Protein AF-A0A2T5HZS4-F1 (afdb_monomer)

pLDDT: mean 72.3, std 17.92, range [25.81, 91.38]

Nearest PDB structures (foldseek):
  6fkg-assembly1_C  TM=7.424E-01  e=4.315E-03  Mycobacterium tuberculosis H37Rv

Sequence (116 aa):
MVFWAVQSTVSTSMIGQRVAEALSLPLQELATTAGVHRNTIRSHPESPKLQHYLREMLRVMSAASASQSDFNRVLFWFKNVPISSFNHKTALQLIAEGRTDDIVAYLESIQSGYVG

Structure (mmCIF, N/CA/C/O backbone):
data_AF-A0A2T5HZS4-F1
#
_entry.id   AF-A0A2T5HZS4-F1
#
loop_
_atom_site.group_PDB
_atom_site.id
_atom_site.type_symbol
_atom_site.label_atom_id
_atom_site.label_alt_id
_atom_site.label_comp_id
_atom_site.label_asym_id
_atom_site.label_entity_id
_atom_site.label_seq_id
_atom_site.pdbx_PDB_ins_code
_atom_site.Cartn_x
_atom_site.Cartn_y
_atom_site.Cartn_z
_atom_site.occupancy
_atom_site.B_iso_or_equiv
_atom_site.auth_seq_id
_atom_site.auth_comp_id
_atom_site.auth_asym_id
_atom_site.auth_atom_id
_atom_site.pdbx_PDB_model_num
ATOM 1 N N . MET A 1 1 ? -32.969 13.491 -4.997 1.00 40.56 1 MET A N 1
ATOM 2 C CA . MET A 1 1 ? -32.112 12.295 -4.863 1.00 40.56 1 MET A CA 1
ATOM 3 C C . MET A 1 1 ? -31.584 11.898 -6.231 1.00 40.56 1 MET A C 1
ATOM 5 O O . MET A 1 1 ? -32.242 11.131 -6.908 1.00 40.56 1 MET A O 1
ATOM 9 N N . VAL A 1 2 ? -30.435 12.433 -6.647 1.00 32.84 2 VAL A N 1
ATOM 10 C CA . VAL A 1 2 ? -29.535 11.776 -7.613 1.00 32.84 2 VAL A CA 1
ATOM 11 C C . VAL A 1 2 ? -28.166 12.442 -7.439 1.00 32.84 2 VAL A C 1
ATOM 13 O O . VAL A 1 2 ? -27.925 13.520 -7.965 1.00 32.84 2 VAL A O 1
ATOM 16 N N . PHE A 1 3 ? -27.314 11.863 -6.589 1.00 25.81 3 PHE A N 1
ATOM 17 C CA . PHE A 1 3 ? -25.979 12.388 -6.248 1.00 25.81 3 PHE A CA 1
ATOM 18 C C . PHE A 1 3 ? -24.871 11.687 -7.059 1.00 25.81 3 PHE A C 1
ATOM 20 O O . PHE A 1 3 ? -23.732 11.582 -6.622 1.00 25.81 3 PHE A O 1
ATOM 27 N N . TRP A 1 4 ? -25.202 11.167 -8.245 1.00 27.33 4 TRP A N 1
ATOM 28 C CA . TRP A 1 4 ? -24.285 10.371 -9.061 1.00 27.33 4 TRP A CA 1
ATOM 29 C C . TRP A 1 4 ? -24.201 10.941 -10.479 1.00 27.33 4 TRP A C 1
ATOM 31 O O . TRP A 1 4 ? -24.846 10.457 -11.401 1.00 27.33 4 TRP A O 1
ATOM 41 N N . ALA A 1 5 ? -23.452 12.032 -10.640 1.00 31.25 5 ALA A N 1
ATOM 42 C CA . ALA A 1 5 ? -23.153 12.607 -11.952 1.00 31.25 5 ALA A CA 1
ATOM 43 C C . ALA A 1 5 ? -21.821 13.379 -11.963 1.00 31.25 5 ALA A C 1
ATOM 45 O O . ALA A 1 5 ? -21.751 14.474 -12.497 1.00 31.25 5 ALA A O 1
ATOM 46 N N . VAL A 1 6 ? -20.760 12.817 -11.374 1.00 36.25 6 VAL A N 1
ATOM 47 C CA . VAL A 1 6 ? -19.358 13.161 -11.692 1.00 36.25 6 VAL A CA 1
ATOM 48 C C . VAL A 1 6 ? -18.548 11.861 -11.618 1.00 36.25 6 VAL A C 1
ATOM 50 O O . VAL A 1 6 ? -17.747 11.629 -10.724 1.00 36.25 6 VAL A O 1
ATOM 53 N N . GLN A 1 7 ? -18.796 10.949 -12.556 1.00 35.69 7 GLN A N 1
ATOM 54 C CA . GLN A 1 7 ? -17.737 10.053 -13.020 1.00 35.69 7 GLN A CA 1
ATOM 55 C C . GLN A 1 7 ? -17.293 10.584 -14.374 1.00 35.69 7 GLN A C 1
ATOM 57 O O . GLN A 1 7 ? -17.695 10.103 -15.429 1.00 35.69 7 GLN A O 1
ATOM 62 N N . SER A 1 8 ? -16.530 11.673 -14.329 1.00 36.44 8 SER A N 1
ATOM 63 C CA . SER A 1 8 ? -15.864 12.202 -15.507 1.00 36.44 8 SER A CA 1
ATOM 64 C C . SER A 1 8 ? -14.844 11.166 -15.959 1.00 36.44 8 SER A C 1
ATOM 66 O O . SER A 1 8 ? -13.991 10.753 -15.181 1.00 36.44 8 SER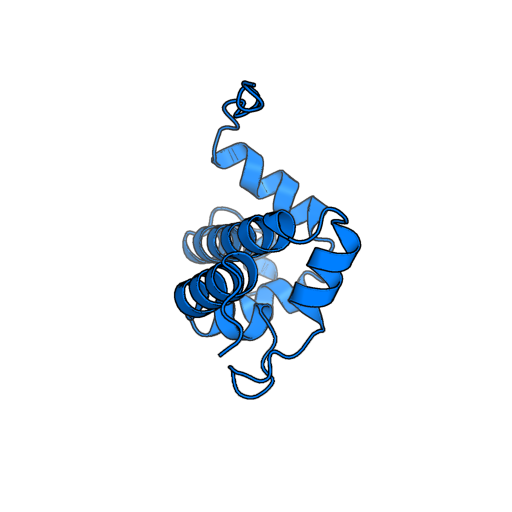 A O 1
ATOM 68 N N . THR A 1 9 ? -14.953 10.749 -17.213 1.00 43.22 9 THR A N 1
ATOM 69 C CA . THR A 1 9 ? -13.977 9.989 -17.997 1.00 43.22 9 THR A CA 1
ATOM 70 C C . THR A 1 9 ? -12.557 10.509 -17.768 1.00 43.22 9 THR A C 1
ATOM 72 O O . THR A 1 9 ? -12.100 11.422 -18.455 1.00 43.22 9 THR A O 1
ATOM 75 N N . VAL A 1 10 ? -11.838 9.944 -16.798 1.00 40.62 10 VAL A N 1
ATOM 76 C CA . VAL A 1 10 ? -10.399 10.161 -16.663 1.00 40.62 10 VAL A CA 1
ATOM 77 C C . VAL A 1 10 ? -9.722 8.990 -17.355 1.00 40.62 10 VAL A C 1
ATOM 79 O O . VAL A 1 10 ? -9.719 7.868 -16.854 1.00 40.62 10 VAL A O 1
ATOM 82 N N . SER A 1 11 ? -9.199 9.239 -18.554 1.00 39.16 11 SER A N 1
ATOM 83 C CA . SER A 1 11 ? -8.433 8.263 -19.326 1.00 39.16 11 SER A CA 1
ATOM 84 C C . SER A 1 11 ? -7.355 7.633 -18.442 1.00 39.16 11 SER A C 1
ATOM 86 O O . SER A 1 11 ? -6.493 8.334 -17.910 1.00 39.16 11 SER A O 1
ATOM 88 N N . THR A 1 12 ? -7.396 6.308 -18.293 1.00 50.06 12 THR A N 1
ATOM 89 C CA . THR A 1 12 ? -6.589 5.497 -17.361 1.00 50.06 12 THR A CA 1
ATOM 90 C C . THR A 1 12 ? -5.079 5.776 -17.423 1.00 50.06 12 THR A C 1
ATOM 92 O O . THR A 1 12 ? -4.382 5.612 -16.426 1.00 50.06 12 THR A O 1
ATOM 95 N N . SER A 1 13 ? -4.568 6.266 -18.558 1.00 45.03 13 SER A N 1
ATOM 96 C CA . SER A 1 13 ? -3.163 6.659 -18.732 1.00 45.03 13 SER A CA 1
ATOM 97 C C . SER A 1 13 ? -2.783 7.967 -18.013 1.00 45.03 13 SER A C 1
ATOM 99 O O . SER A 1 13 ? -1.693 8.047 -17.454 1.00 45.03 13 SER A O 1
ATOM 101 N N . MET A 1 14 ? -3.678 8.962 -17.941 1.00 38.25 14 MET A N 1
ATOM 102 C CA . MET A 1 14 ? -3.401 10.240 -17.259 1.00 38.25 14 MET A CA 1
ATOM 103 C C . MET A 1 14 ? -3.465 10.126 -15.730 1.00 38.25 14 MET A C 1
ATOM 105 O O . MET A 1 14 ? -2.840 10.910 -15.016 1.00 38.25 14 MET A O 1
ATOM 109 N N . ILE A 1 15 ? -4.198 9.132 -15.219 1.00 53.56 15 ILE A N 1
ATOM 110 C CA . ILE A 1 15 ? -4.301 8.853 -13.783 1.00 53.56 15 ILE A CA 1
ATOM 111 C C . ILE A 1 15 ? -2.937 8.407 -13.236 1.00 53.56 15 ILE A C 1
ATOM 113 O O . ILE A 1 15 ? -2.524 8.878 -12.183 1.00 53.56 15 ILE A O 1
AT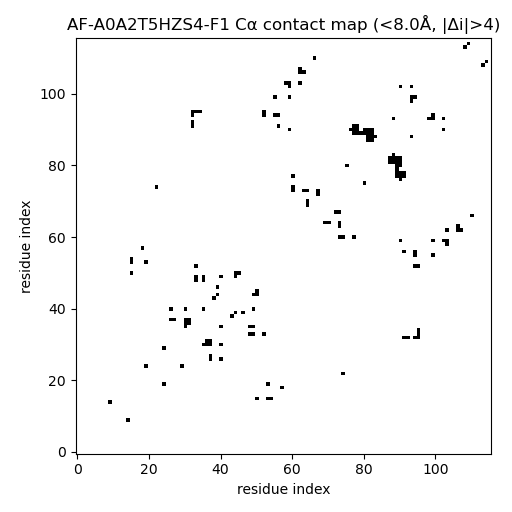OM 117 N N . GLY A 1 16 ? -2.190 7.577 -13.975 1.00 49.16 16 GLY A N 1
ATOM 118 C CA . GLY A 1 16 ? -0.914 7.019 -13.510 1.00 49.16 16 GLY A CA 1
ATOM 119 C C . GLY A 1 16 ? 0.145 8.070 -13.147 1.00 49.16 16 GLY A C 1
ATOM 120 O O . GLY A 1 16 ? 0.756 7.974 -12.083 1.00 49.16 16 GLY A O 1
ATOM 121 N N . GLN A 1 17 ? 0.332 9.102 -13.981 1.00 48.75 17 GLN A N 1
ATOM 122 C CA . GLN A 1 17 ? 1.312 10.171 -13.721 1.00 48.75 17 GLN A CA 1
ATOM 123 C C . GLN A 1 17 ? 0.911 11.069 -12.546 1.00 48.75 17 GLN A C 1
ATOM 125 O O . GLN A 1 17 ? 1.726 11.319 -11.660 1.00 48.75 17 GLN A O 1
ATOM 130 N N . ARG A 1 18 ? -0.355 11.502 -12.481 1.00 55.28 18 ARG A N 1
ATOM 131 C CA . ARG A 1 18 ? -0.823 12.377 -11.391 1.00 55.28 18 ARG A CA 1
ATOM 132 C C . ARG A 1 18 ? -0.858 11.670 -10.043 1.00 55.28 18 ARG A C 1
ATOM 134 O O . ARG A 1 18 ? -0.728 12.312 -9.009 1.00 55.28 18 ARG A O 1
ATOM 141 N N . VAL A 1 19 ? -1.016 10.353 -10.046 1.00 49.16 19 VAL A N 1
ATOM 142 C CA . VAL A 1 19 ? -1.025 9.538 -8.833 1.00 49.16 19 VAL A CA 1
ATOM 143 C C . VAL A 1 19 ? 0.377 9.361 -8.272 1.00 49.16 19 VAL A C 1
ATOM 145 O O . VAL A 1 19 ? 0.554 9.493 -7.066 1.00 49.16 19 VAL A O 1
ATOM 148 N N . ALA A 1 20 ? 1.382 9.138 -9.120 1.00 50.88 20 ALA A N 1
ATOM 149 C CA . ALA A 1 20 ? 2.773 9.097 -8.678 1.00 50.88 20 ALA A CA 1
ATOM 150 C C . ALA A 1 20 ? 3.217 10.428 -8.034 1.00 50.88 20 ALA A C 1
ATOM 152 O O . ALA A 1 20 ? 3.921 10.410 -7.025 1.00 50.88 20 ALA A O 1
ATOM 153 N N . GLU A 1 21 ? 2.756 11.569 -8.563 1.00 54.03 21 GLU A N 1
ATOM 154 C CA . GLU A 1 21 ? 2.985 12.898 -7.973 1.00 54.03 21 GLU A CA 1
ATOM 155 C C . GLU A 1 21 ? 2.167 13.131 -6.689 1.00 54.03 21 GLU A C 1
ATOM 157 O O . GLU A 1 21 ? 2.700 13.628 -5.696 1.00 54.03 21 GLU A O 1
ATOM 162 N N . ALA A 1 22 ? 0.890 12.733 -6.666 1.00 51.03 22 ALA A N 1
ATOM 163 C CA . ALA A 1 22 ? -0.003 12.928 -5.519 1.00 51.03 22 ALA A CA 1
ATOM 164 C C . ALA A 1 22 ? 0.349 12.046 -4.313 1.00 51.03 22 ALA A C 1
ATOM 166 O O . ALA A 1 22 ? 0.080 12.417 -3.172 1.00 51.03 22 ALA A O 1
ATOM 167 N N . LEU A 1 23 ? 0.959 10.884 -4.546 1.00 56.34 23 LEU A N 1
ATOM 168 C CA . LEU A 1 23 ? 1.312 9.944 -3.489 1.00 56.34 23 LEU A CA 1
ATOM 169 C C . LEU A 1 23 ? 2.428 10.461 -2.571 1.00 56.34 23 LEU A C 1
ATOM 171 O O . LEU A 1 23 ? 2.524 9.967 -1.449 1.00 56.34 23 LEU A O 1
ATOM 175 N N . SER A 1 24 ? 3.269 11.414 -3.019 1.00 54.31 24 SER A N 1
ATOM 176 C CA . SER A 1 24 ? 4.437 11.931 -2.269 1.00 54.31 24 SER A CA 1
ATOM 177 C C . SER A 1 24 ? 5.188 10.831 -1.497 1.00 54.31 24 SER A C 1
ATOM 179 O O . SER A 1 24 ? 5.647 11.009 -0.365 1.00 54.31 24 SER A O 1
ATOM 181 N N . LEU A 1 25 ? 5.267 9.640 -2.096 1.00 59.50 25 LEU A N 1
ATOM 182 C CA . LEU A 1 25 ? 5.953 8.503 -1.512 1.00 59.50 25 LEU A CA 1
ATOM 183 C C . LEU A 1 25 ? 7.442 8.645 -1.813 1.00 59.50 25 LEU A C 1
ATOM 185 O O . LEU A 1 25 ? 7.802 8.983 -2.945 1.00 59.50 25 LEU A O 1
ATOM 189 N N . PRO A 1 26 ? 8.326 8.358 -0.844 1.00 63.56 26 PRO A N 1
ATOM 190 C CA . PRO A 1 26 ? 9.743 8.258 -1.134 1.00 63.56 26 PRO A CA 1
ATOM 191 C C . PRO A 1 26 ? 9.934 7.256 -2.276 1.00 63.56 26 PRO A C 1
ATOM 193 O O . PRO A 1 26 ? 9.516 6.102 -2.175 1.00 63.56 26 PRO A O 1
ATOM 196 N N . LEU A 1 27 ? 10.583 7.684 -3.362 1.00 62.56 27 LEU A N 1
ATOM 197 C CA . LEU A 1 27 ? 10.817 6.862 -4.559 1.00 62.56 27 LEU A CA 1
ATOM 198 C C . LEU A 1 27 ? 11.443 5.494 -4.221 1.00 62.56 27 LEU A C 1
ATOM 200 O O . LEU A 1 27 ? 11.204 4.494 -4.894 1.00 62.56 27 LEU A O 1
ATOM 204 N N . GLN A 1 28 ? 12.229 5.460 -3.145 1.00 64.25 28 GLN A N 1
ATOM 205 C CA . GLN A 1 28 ? 12.881 4.274 -2.608 1.00 64.25 28 GLN A CA 1
ATOM 206 C C . GLN A 1 28 ? 11.898 3.280 -1.962 1.00 64.25 28 GLN A C 1
ATOM 208 O O . GLN A 1 28 ? 12.030 2.075 -2.175 1.00 64.25 28 GLN A O 1
ATOM 213 N N . GLU A 1 29 ? 10.903 3.759 -1.209 1.00 69.44 29 GLU A N 1
ATOM 214 C CA . GLU A 1 29 ? 9.852 2.902 -0.640 1.00 69.44 29 GLU A CA 1
ATOM 215 C C . GLU A 1 29 ? 8.971 2.330 -1.751 1.00 69.44 29 GLU A C 1
ATOM 217 O O . GLU A 1 29 ? 8.653 1.140 -1.740 1.00 69.44 29 GLU A O 1
ATOM 222 N N . LEU A 1 30 ? 8.652 3.150 -2.758 1.00 70.75 30 LEU A N 1
ATOM 223 C CA . LEU A 1 30 ? 7.880 2.717 -3.921 1.00 70.75 30 LEU A CA 1
ATOM 224 C C . LEU A 1 30 ? 8.615 1.619 -4.701 1.00 70.75 30 LEU A C 1
ATOM 226 O O . LEU A 1 30 ? 8.019 0.596 -5.018 1.00 70.75 30 LEU A O 1
ATOM 230 N N . ALA A 1 31 ? 9.914 1.794 -4.956 1.00 72.19 31 ALA A N 1
ATOM 231 C CA . ALA A 1 31 ? 10.752 0.798 -5.627 1.00 72.19 31 ALA A CA 1
ATOM 232 C C . ALA A 1 31 ? 10.792 -0.533 -4.867 1.00 72.19 31 ALA A C 1
ATOM 234 O O . ALA A 1 31 ? 10.580 -1.596 -5.452 1.00 72.19 31 ALA A O 1
ATOM 235 N N . THR A 1 32 ? 11.020 -0.455 -3.555 1.00 76.00 32 THR A N 1
ATOM 236 C CA . THR A 1 32 ? 11.126 -1.628 -2.681 1.00 76.00 32 THR A CA 1
ATOM 237 C C . THR A 1 32 ? 9.817 -2.412 -2.660 1.00 76.00 32 THR A C 1
ATOM 239 O O . THR A 1 32 ? 9.819 -3.623 -2.856 1.00 76.00 32 THR A O 1
ATOM 242 N N . THR A 1 33 ? 8.693 -1.714 -2.503 1.00 71.81 33 THR A N 1
ATOM 243 C CA . THR A 1 33 ? 7.372 -2.339 -2.352 1.00 71.81 33 THR A CA 1
ATOM 244 C C . THR A 1 33 ? 6.813 -2.839 -3.690 1.00 71.81 33 THR A C 1
ATOM 246 O O . THR A 1 33 ? 6.228 -3.914 -3.754 1.00 71.81 33 THR A O 1
ATOM 249 N N . ALA A 1 34 ? 7.076 -2.129 -4.793 1.00 72.62 34 ALA A N 1
ATOM 250 C CA . ALA A 1 34 ? 6.740 -2.579 -6.147 1.00 72.62 34 ALA A CA 1
ATOM 251 C C . ALA A 1 34 ? 7.655 -3.710 -6.659 1.00 72.62 34 ALA A C 1
ATOM 253 O O . ALA A 1 34 ? 7.427 -4.267 -7.738 1.00 72.62 34 ALA A O 1
ATOM 254 N N . GLY A 1 35 ? 8.736 -4.024 -5.936 1.00 75.81 35 GLY A N 1
ATOM 255 C CA . GLY A 1 35 ? 9.739 -5.000 -6.352 1.00 75.81 35 GLY A CA 1
ATOM 256 C C . GLY A 1 35 ? 10.411 -4.634 -7.680 1.00 75.81 35 GLY A C 1
ATOM 257 O O . GLY A 1 35 ? 10.658 -5.521 -8.504 1.00 75.81 35 GLY A O 1
ATOM 258 N N . VAL A 1 36 ? 10.651 -3.340 -7.923 1.00 78.12 36 VAL A N 1
ATOM 259 C CA . VAL A 1 36 ? 11.371 -2.822 -9.100 1.00 78.12 36 VAL A CA 1
ATOM 260 C C . VAL A 1 36 ? 12.590 -2.023 -8.660 1.00 78.12 36 VAL A C 1
ATOM 262 O O . VAL A 1 36 ? 12.637 -1.468 -7.567 1.00 78.12 36 VAL A O 1
ATOM 265 N N . HIS A 1 37 ? 13.601 -1.925 -9.520 1.00 76.62 37 HIS A N 1
ATOM 266 C CA . HIS A 1 37 ? 14.755 -1.091 -9.210 1.00 76.62 37 HIS A CA 1
ATOM 267 C C . HIS A 1 37 ? 14.372 0.396 -9.283 1.00 76.62 37 HIS A C 1
ATOM 269 O O . HIS A 1 37 ? 13.637 0.809 -10.181 1.00 76.62 37 HIS A O 1
ATOM 275 N N . ARG A 1 38 ? 14.921 1.239 -8.398 1.00 71.44 38 ARG A N 1
ATOM 276 C CA . ARG A 1 38 ? 14.644 2.694 -8.385 1.00 71.44 38 ARG A CA 1
ATOM 277 C C . ARG A 1 38 ? 14.867 3.363 -9.748 1.00 71.44 38 ARG A C 1
ATOM 279 O O . ARG A 1 38 ? 14.151 4.289 -10.115 1.00 71.44 38 ARG A O 1
ATOM 286 N N . ASN A 1 39 ? 15.856 2.876 -10.509 1.00 73.50 39 ASN A N 1
ATOM 287 C CA . ASN A 1 39 ? 16.155 3.410 -11.838 1.00 73.50 39 ASN A CA 1
ATOM 288 C C . ASN A 1 39 ? 15.040 3.084 -12.830 1.00 73.50 39 ASN A C 1
ATOM 290 O O . ASN A 1 39 ? 14.763 3.922 -13.671 1.00 73.50 39 ASN A O 1
ATOM 294 N N . THR A 1 40 ? 14.371 1.935 -12.698 1.00 71.00 40 THR A N 1
ATOM 295 C CA . THR A 1 40 ? 13.237 1.545 -13.545 1.00 71.00 40 THR A CA 1
ATOM 296 C C . THR A 1 40 ? 12.075 2.520 -13.401 1.00 71.00 40 THR A C 1
ATOM 298 O O . THR A 1 40 ? 11.448 2.842 -14.398 1.00 71.00 40 THR A O 1
ATOM 301 N N . ILE A 1 41 ? 11.836 3.073 -12.207 1.00 71.12 41 ILE A N 1
ATOM 302 C CA . ILE A 1 41 ? 10.775 4.077 -12.014 1.00 71.12 41 ILE A CA 1
ATOM 303 C C . ILE A 1 41 ? 11.062 5.356 -12.812 1.00 71.12 41 ILE A C 1
ATOM 305 O O . ILE A 1 41 ? 10.144 5.982 -13.328 1.00 71.12 41 ILE A O 1
ATOM 309 N N . ARG A 1 42 ? 12.339 5.741 -12.935 1.00 72.56 42 ARG A N 1
ATOM 310 C CA . ARG A 1 42 ? 12.747 6.940 -13.683 1.00 72.56 42 ARG A CA 1
ATOM 311 C C . ARG A 1 42 ? 12.921 6.694 -15.178 1.00 72.56 42 ARG A C 1
ATOM 313 O O . ARG A 1 42 ? 12.647 7.596 -15.956 1.00 72.56 42 ARG A O 1
ATOM 320 N N . SER A 1 43 ? 13.445 5.531 -15.566 1.00 73.06 43 SER A N 1
ATOM 321 C CA . SER A 1 43 ? 13.817 5.239 -16.953 1.00 73.06 43 SER A CA 1
ATOM 322 C C . SER A 1 43 ? 12.740 4.504 -17.741 1.00 73.06 43 SER A C 1
ATOM 324 O O . SER A 1 43 ? 12.726 4.642 -18.954 1.00 73.06 43 SER A O 1
ATOM 326 N N . HIS A 1 44 ? 11.874 3.740 -17.069 1.00 76.31 44 HIS A N 1
ATOM 327 C CA . HIS A 1 44 ? 10.803 2.949 -17.685 1.00 76.31 44 HIS A CA 1
ATOM 328 C C . HIS A 1 44 ? 9.521 2.993 -16.831 1.00 76.31 44 HIS A C 1
ATOM 330 O O . HIS A 1 44 ? 9.079 1.962 -16.299 1.00 76.31 44 HIS A O 1
ATOM 336 N N . PRO A 1 45 ? 8.926 4.185 -16.637 1.00 71.69 45 PRO A N 1
ATOM 337 C CA . PRO A 1 45 ? 7.709 4.343 -15.844 1.00 71.69 45 PRO A CA 1
ATOM 338 C C . PRO A 1 45 ? 6.524 3.536 -16.405 1.00 71.69 45 PRO A C 1
ATOM 340 O O . PRO A 1 45 ? 5.636 3.141 -15.651 1.00 71.69 45 PRO A O 1
ATOM 343 N N . GLU A 1 46 ? 6.511 3.229 -17.702 1.00 75.56 46 GLU A N 1
ATOM 344 C CA . GLU A 1 46 ? 5.518 2.377 -18.371 1.00 75.56 46 GLU A CA 1
ATOM 345 C C . GLU A 1 46 ? 5.682 0.867 -18.125 1.00 75.56 46 GLU A C 1
ATOM 347 O O . GLU A 1 46 ? 4.897 0.075 -18.648 1.00 75.56 46 GLU A O 1
ATOM 352 N N . SER A 1 47 ? 6.664 0.443 -17.319 1.00 79.62 47 SER A N 1
ATOM 353 C CA . SER A 1 47 ? 6.868 -0.971 -16.987 1.00 79.62 47 SER A CA 1
ATOM 354 C C . SER A 1 47 ? 5.558 -1.638 -16.531 1.00 79.62 47 SER A C 1
ATOM 356 O O . SER A 1 47 ? 4.950 -1.170 -15.562 1.00 79.62 47 SER A O 1
ATOM 358 N N . PRO A 1 48 ? 5.130 -2.760 -17.149 1.00 82.25 48 PRO A N 1
ATOM 359 C CA . PRO A 1 48 ? 3.873 -3.426 -16.805 1.00 82.25 48 PRO A CA 1
ATOM 360 C C . PRO A 1 48 ? 3.750 -3.768 -15.317 1.00 82.25 48 PRO A C 1
ATOM 362 O O . PRO A 1 48 ? 2.668 -3.642 -14.746 1.00 82.25 48 PRO A O 1
ATOM 365 N N . LYS A 1 49 ? 4.868 -4.138 -14.675 1.00 80.19 49 LYS A N 1
ATOM 366 C CA . LYS A 1 49 ? 4.925 -4.452 -13.241 1.00 80.19 49 LYS A CA 1
ATOM 367 C C . LYS A 1 49 ? 4.673 -3.216 -12.378 1.00 80.19 49 LYS A C 1
ATOM 369 O O . LYS A 1 49 ? 3.859 -3.268 -11.462 1.00 80.19 49 LYS A O 1
ATOM 374 N N . LEU A 1 50 ? 5.332 -2.101 -12.699 1.0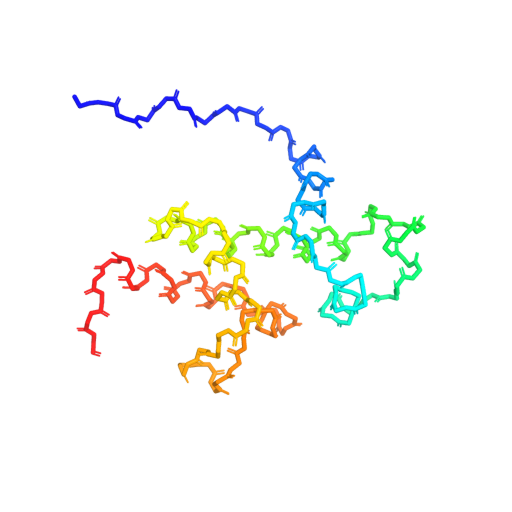0 79.94 50 LEU A N 1
ATOM 375 C CA . LEU A 1 50 ? 5.137 -0.833 -11.995 1.00 79.94 50 LEU A CA 1
ATOM 376 C C . LEU A 1 50 ? 3.711 -0.311 -12.199 1.00 79.94 50 LEU A C 1
ATOM 378 O O . LEU A 1 50 ? 3.053 0.078 -11.243 1.00 79.94 50 LEU A O 1
ATOM 382 N N . GLN A 1 51 ? 3.212 -0.363 -13.431 1.00 82.81 51 GLN A N 1
ATOM 383 C CA . GLN A 1 51 ? 1.859 0.065 -13.772 1.00 82.81 51 GLN A CA 1
ATOM 384 C C . GLN A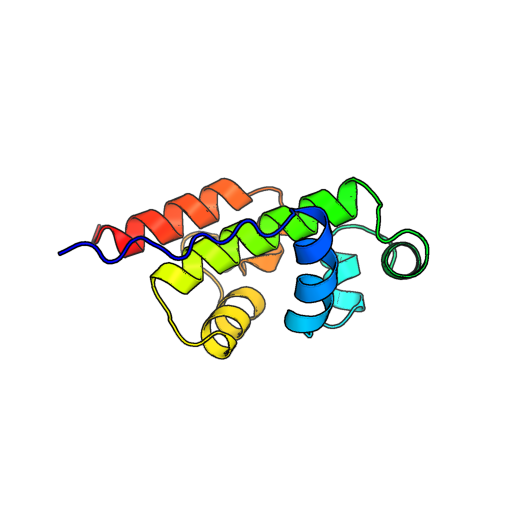 1 51 ? 0.789 -0.783 -13.077 1.00 82.81 51 GLN A C 1
ATOM 386 O O . GLN A 1 51 ? -0.213 -0.242 -12.617 1.00 82.81 51 GLN A O 1
ATOM 391 N N . HIS A 1 52 ? 0.988 -2.100 -12.975 1.00 85.38 52 HIS A N 1
ATOM 392 C CA . HIS A 1 52 ? 0.102 -2.963 -12.197 1.00 85.38 52 HIS A CA 1
ATOM 393 C C . HIS A 1 52 ? 0.116 -2.572 -10.721 1.00 85.38 52 HIS A C 1
ATOM 395 O O . HIS A 1 52 ? -0.938 -2.261 -10.181 1.00 85.38 52 HIS A O 1
ATOM 401 N N . TYR A 1 53 ? 1.297 -2.471 -10.111 1.00 83.44 53 TYR A N 1
ATOM 402 C CA . TYR A 1 53 ? 1.430 -2.080 -8.711 1.00 83.44 53 TYR A CA 1
ATOM 403 C C . TYR A 1 53 ? 0.768 -0.721 -8.407 1.00 83.44 53 TYR A C 1
ATOM 405 O O . TYR A 1 53 ? 0.007 -0.603 -7.451 1.00 83.44 53 TYR A O 1
ATOM 413 N N . LEU A 1 54 ? 0.963 0.289 -9.262 1.00 83.00 54 LEU A N 1
ATOM 414 C CA . LEU A 1 54 ? 0.309 1.596 -9.117 1.00 83.00 54 LEU A CA 1
ATOM 415 C C . LEU A 1 54 ? -1.224 1.506 -9.194 1.00 83.00 54 LEU A C 1
ATOM 417 O O . LEU A 1 54 ? -1.913 2.201 -8.446 1.00 83.00 54 LEU A O 1
ATOM 421 N N . ARG A 1 55 ? -1.773 0.648 -10.066 1.00 85.94 55 ARG A N 1
ATOM 422 C CA . ARG A 1 55 ? -3.225 0.407 -10.131 1.00 85.94 55 ARG A CA 1
ATOM 423 C C . ARG A 1 55 ? -3.752 -0.236 -8.852 1.00 85.94 55 ARG A C 1
ATOM 425 O O . ARG A 1 55 ? -4.794 0.191 -8.362 1.00 85.94 55 ARG A O 1
ATOM 432 N N . GLU A 1 56 ? -3.026 -1.198 -8.292 1.00 87.81 56 GLU A N 1
ATOM 433 C CA . GLU A 1 56 ? -3.409 -1.851 -7.037 1.00 87.81 56 GLU A CA 1
ATOM 434 C C . GLU A 1 56 ? -3.437 -0.856 -5.868 1.00 87.81 56 GLU A C 1
ATOM 436 O O . GLU A 1 56 ? -4.416 -0.794 -5.122 1.00 87.81 56 GLU A O 1
ATOM 441 N N . MET A 1 57 ? -2.420 0.006 -5.761 1.00 86.19 57 MET A N 1
ATOM 442 C CA . MET A 1 57 ? -2.398 1.080 -4.760 1.00 86.19 57 MET A CA 1
ATOM 443 C C . MET A 1 57 ? -3.610 2.000 -4.889 1.00 86.19 57 MET A C 1
ATOM 445 O O . MET A 1 57 ? -4.262 2.320 -3.895 1.00 86.19 57 MET A O 1
ATOM 449 N N . LEU A 1 58 ? -3.937 2.403 -6.118 1.00 84.94 58 LEU A N 1
ATOM 450 C CA . LEU A 1 58 ? -5.082 3.266 -6.377 1.00 84.94 58 LEU A CA 1
ATOM 451 C C . LEU A 1 58 ? -6.408 2.636 -6.013 1.00 84.94 58 LEU A C 1
ATOM 453 O O . LEU A 1 58 ? -7.275 3.319 -5.472 1.00 84.94 58 LEU A O 1
ATOM 457 N N . ARG A 1 59 ? -6.560 1.344 -6.282 1.00 87.88 59 ARG A N 1
ATOM 458 C CA . ARG A 1 59 ? -7.768 0.609 -5.933 1.00 87.88 59 ARG A CA 1
ATOM 459 C C . ARG A 1 59 ? -7.988 0.607 -4.420 1.00 87.88 59 ARG A C 1
ATOM 461 O O . ARG A 1 59 ? -9.081 0.947 -3.972 1.00 87.88 59 ARG A O 1
ATOM 468 N N . VAL A 1 60 ? -6.942 0.336 -3.636 1.00 88.00 60 VAL A N 1
ATOM 469 C CA . VAL A 1 60 ? -7.010 0.371 -2.163 1.00 88.00 60 VAL A CA 1
ATOM 470 C C . VAL A 1 60 ? -7.285 1.780 -1.645 1.00 88.00 60 VAL A C 1
ATOM 472 O O . VAL A 1 60 ? -8.140 1.963 -0.782 1.00 88.00 60 VAL A O 1
ATOM 475 N N . MET A 1 61 ? -6.600 2.794 -2.176 1.00 85.06 61 MET A N 1
ATOM 476 C CA . MET A 1 61 ? -6.820 4.179 -1.755 1.00 85.06 61 MET A CA 1
ATOM 477 C C . MET A 1 61 ? -8.223 4.677 -2.095 1.00 85.06 61 MET A C 1
ATOM 479 O O . MET A 1 61 ? -8.833 5.370 -1.283 1.00 85.06 61 MET A O 1
ATOM 483 N N . SER A 1 62 ? -8.754 4.299 -3.259 1.00 84.00 62 SER A N 1
ATOM 484 C CA . SER A 1 62 ? -10.130 4.605 -3.642 1.00 84.00 62 SER A CA 1
ATOM 485 C C . SER A 1 62 ? -11.117 3.956 -2.672 1.00 84.00 62 SER A C 1
ATOM 487 O O . SER A 1 62 ? -12.014 4.640 -2.182 1.00 84.00 62 SER A O 1
ATOM 489 N N . ALA A 1 63 ? -10.921 2.679 -2.330 1.00 84.81 63 ALA A N 1
ATOM 490 C CA . ALA A 1 63 ? -11.756 1.983 -1.353 1.00 84.81 63 ALA A CA 1
ATOM 491 C C . ALA A 1 63 ? -11.685 2.636 0.040 1.00 84.81 63 ALA A C 1
ATOM 493 O O . ALA A 1 63 ? -12.710 2.811 0.693 1.00 84.81 63 ALA A O 1
ATOM 494 N N . ALA A 1 64 ? -10.500 3.067 0.479 1.00 83.88 64 ALA A N 1
ATOM 495 C CA . ALA A 1 64 ? -10.328 3.755 1.756 1.00 83.88 64 ALA A CA 1
ATOM 496 C C . ALA A 1 64 ? -10.978 5.153 1.759 1.00 83.88 64 ALA A C 1
ATOM 498 O O . ALA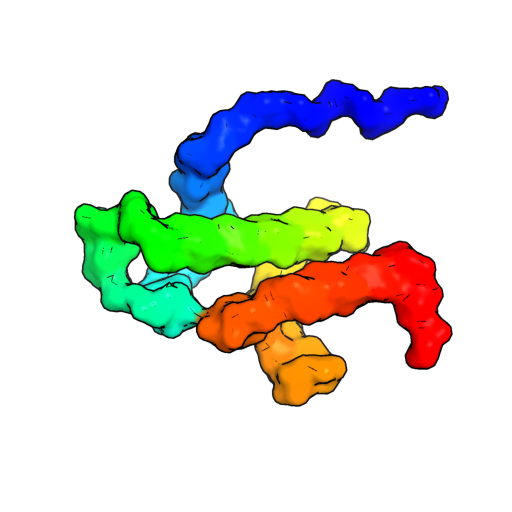 A 1 64 ? -11.620 5.535 2.739 1.00 83.88 64 ALA A O 1
ATOM 499 N N . SER A 1 65 ? -10.875 5.898 0.652 1.00 80.19 65 SER A N 1
ATOM 500 C CA . SER A 1 65 ? -11.454 7.245 0.521 1.00 80.19 65 SER A CA 1
ATOM 501 C C . SER A 1 65 ? -12.982 7.282 0.578 1.00 80.19 65 SER A C 1
ATOM 503 O O . SER A 1 65 ? -13.553 8.306 0.945 1.00 80.19 65 SER A O 1
ATOM 505 N N . ALA A 1 66 ? -13.651 6.160 0.299 1.00 78.19 66 ALA A N 1
ATOM 506 C CA . ALA A 1 66 ? -15.097 6.044 0.473 1.00 78.19 66 ALA A CA 1
ATOM 507 C C . ALA A 1 66 ? -15.523 6.168 1.951 1.00 78.19 66 ALA A C 1
ATOM 509 O O . ALA A 1 66 ? -16.625 6.623 2.242 1.00 78.19 66 ALA A O 1
ATOM 510 N N . SER A 1 67 ? -14.621 5.840 2.883 1.00 71.44 67 SER A N 1
ATOM 511 C CA . SER A 1 67 ? -14.837 5.946 4.333 1.00 71.44 67 SER A CA 1
ATOM 512 C C . SER A 1 67 ? -14.175 7.172 4.982 1.00 71.44 67 SER A C 1
ATOM 514 O O . SER A 1 67 ? -14.552 7.574 6.083 1.00 71.44 67 SER A O 1
ATOM 516 N N . GLN A 1 68 ? -13.190 7.786 4.318 1.00 73.75 68 GLN A N 1
ATOM 517 C CA . GLN A 1 68 ? -12.409 8.908 4.840 1.00 73.75 68 GLN A CA 1
ATOM 518 C C . GLN A 1 68 ? -12.194 9.962 3.752 1.00 73.75 68 GLN A C 1
ATOM 520 O O . GLN A 1 68 ? -11.451 9.744 2.800 1.00 73.75 68 GLN A O 1
ATOM 525 N N . SER A 1 69 ? -12.798 11.138 3.924 1.00 70.94 69 SER A N 1
ATOM 526 C CA . SER A 1 69 ? -12.725 12.228 2.944 1.00 70.94 69 SER A CA 1
ATOM 527 C C . SER A 1 69 ? -11.386 12.978 2.940 1.00 70.94 69 SER A C 1
ATOM 529 O O . SER A 1 69 ? -11.082 13.678 1.977 1.00 70.94 69 SER A O 1
ATOM 531 N N . ASP A 1 70 ? -10.581 12.860 4.002 1.00 78.12 70 ASP A N 1
ATOM 532 C CA . ASP A 1 70 ? -9.257 13.484 4.081 1.00 78.12 70 ASP A CA 1
ATOM 533 C C . ASP A 1 70 ? -8.180 12.590 3.446 1.00 78.12 70 ASP A C 1
ATOM 535 O O . ASP A 1 70 ? -7.770 11.564 4.001 1.00 78.12 70 ASP A O 1
ATOM 539 N N . PHE A 1 71 ? -7.680 13.028 2.291 1.00 73.38 71 PHE A N 1
ATOM 540 C CA . PHE A 1 71 ? -6.622 12.352 1.544 1.00 73.38 71 PHE A CA 1
ATOM 541 C C . PHE A 1 71 ? -5.339 12.140 2.363 1.00 73.38 71 PHE A C 1
ATOM 543 O O . PHE A 1 71 ? -4.717 11.083 2.257 1.00 73.38 71 PHE A O 1
ATOM 550 N N . ASN A 1 72 ? -4.960 13.085 3.232 1.00 76.56 72 ASN A N 1
ATOM 551 C CA . ASN A 1 72 ? -3.763 12.941 4.065 1.00 76.56 72 ASN A CA 1
ATOM 552 C C . ASN A 1 72 ? -3.935 11.835 5.106 1.00 76.56 72 ASN A C 1
ATOM 554 O O . ASN A 1 72 ? -2.988 11.105 5.399 1.00 76.56 72 ASN A O 1
ATOM 558 N N . ARG A 1 73 ? -5.151 11.665 5.637 1.00 77.75 73 ARG A N 1
ATOM 559 C CA . ARG A 1 73 ? -5.463 10.563 6.557 1.00 77.75 73 ARG A CA 1
ATOM 560 C C . ARG A 1 73 ? -5.454 9.216 5.851 1.00 77.75 73 ARG A C 1
ATOM 562 O O . ARG A 1 73 ? -4.914 8.263 6.409 1.00 77.75 73 ARG A O 1
ATOM 569 N N . VAL A 1 74 ? -5.990 9.138 4.631 1.00 82.94 74 VAL A N 1
ATOM 570 C CA . VAL A 1 74 ? -5.932 7.911 3.818 1.00 82.94 74 VAL A CA 1
ATOM 571 C C . VAL A 1 74 ? -4.482 7.540 3.515 1.00 82.94 74 VAL A C 1
ATOM 573 O O . VAL A 1 74 ? -4.092 6.396 3.734 1.00 82.94 74 VAL A O 1
ATOM 576 N N . LEU A 1 75 ? -3.661 8.506 3.090 1.00 81.19 75 LEU A N 1
ATOM 577 C CA . LEU A 1 75 ? -2.229 8.295 2.868 1.00 81.19 75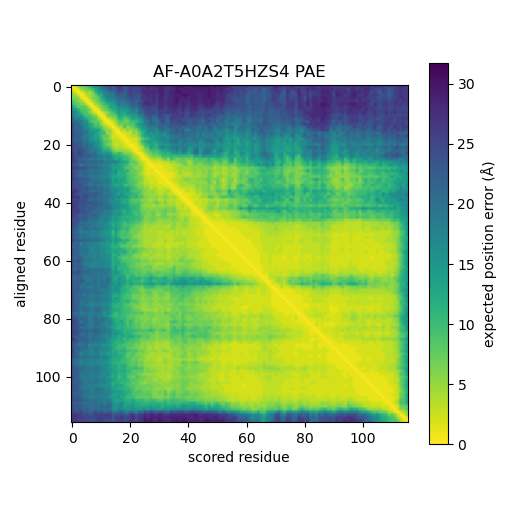 LEU A CA 1
ATOM 578 C C . LEU A 1 75 ? -1.507 7.842 4.139 1.00 81.19 75 LEU A C 1
ATOM 580 O O . LEU A 1 75 ? -0.711 6.904 4.096 1.00 81.19 75 LEU A O 1
ATOM 584 N N . PHE A 1 76 ? -1.778 8.487 5.274 1.00 83.00 76 PHE A N 1
ATOM 585 C CA . PHE A 1 76 ? -1.165 8.113 6.543 1.00 83.00 76 PHE A CA 1
ATOM 586 C C . PHE A 1 76 ? -1.525 6.679 6.940 1.00 83.00 76 PHE A C 1
ATOM 588 O O . PHE A 1 76 ? -0.632 5.908 7.294 1.00 83.00 76 PHE A O 1
ATOM 595 N N . TRP A 1 77 ? -2.805 6.310 6.837 1.00 87.38 77 TRP A N 1
ATOM 596 C CA . TRP A 1 77 ? -3.277 4.952 7.100 1.00 87.38 77 TRP A CA 1
ATOM 597 C C . TRP A 1 77 ? -2.584 3.935 6.196 1.00 87.38 77 TRP A C 1
ATOM 599 O O . TRP A 1 77 ? -1.975 2.982 6.677 1.00 87.38 77 TRP A O 1
ATOM 609 N N . PHE A 1 78 ? -2.605 4.202 4.894 1.00 85.06 78 PHE A N 1
ATOM 610 C CA . PHE A 1 78 ? -2.065 3.326 3.865 1.00 85.06 78 PHE A CA 1
ATOM 611 C C . PHE A 1 78 ? -0.584 2.989 4.092 1.00 85.06 78 PHE A C 1
ATOM 613 O O . PHE A 1 78 ? -0.151 1.852 3.882 1.00 85.06 78 PHE A O 1
ATOM 620 N N . LYS A 1 79 ? 0.191 3.978 4.549 1.00 82.62 79 LYS A N 1
ATOM 621 C CA . LYS A 1 79 ? 1.628 3.833 4.787 1.00 82.62 79 LYS A CA 1
ATOM 622 C C . LYS A 1 79 ? 1.970 3.252 6.150 1.00 82.62 79 LYS A C 1
ATOM 624 O O . LYS A 1 79 ? 2.853 2.405 6.240 1.00 82.62 79 LYS A O 1
ATOM 629 N N . ASN A 1 80 ? 1.331 3.764 7.198 1.00 83.81 80 ASN A N 1
ATOM 630 C CA . ASN A 1 80 ? 1.868 3.674 8.553 1.00 83.81 80 ASN A CA 1
ATOM 631 C C . ASN A 1 80 ? 0.983 2.884 9.509 1.00 83.81 80 ASN A C 1
ATOM 633 O O . ASN A 1 80 ? 1.461 2.508 10.576 1.00 83.81 80 ASN A O 1
ATOM 637 N N . VAL A 1 81 ? -0.293 2.664 9.182 1.00 87.38 81 VAL A N 1
ATOM 638 C CA . VAL A 1 81 ? -1.212 2.013 10.116 1.00 87.38 81 VAL A CA 1
ATOM 639 C C . VAL A 1 81 ? -1.188 0.502 9.881 1.00 87.38 81 VAL A C 1
ATOM 641 O O . VAL A 1 81 ? -1.609 0.042 8.816 1.00 87.38 81 VAL A O 1
ATOM 644 N N . PRO A 1 82 ? -0.696 -0.290 10.851 1.00 88.12 82 PRO A N 1
ATOM 645 C CA . PRO A 1 82 ? -0.738 -1.740 10.760 1.00 88.12 82 PRO A CA 1
ATOM 646 C C . PRO A 1 82 ? -2.179 -2.234 10.899 1.00 88.12 82 PRO A C 1
ATOM 648 O O . PRO A 1 82 ? -2.924 -1.782 11.770 1.00 88.12 82 PRO A O 1
ATOM 651 N N . ILE A 1 83 ? -2.568 -3.193 10.062 1.00 88.62 83 ILE A N 1
ATOM 652 C CA . ILE A 1 83 ? -3.895 -3.803 10.109 1.00 88.62 83 ILE A CA 1
ATOM 653 C C . ILE A 1 83 ? -3.801 -5.092 10.930 1.00 88.62 83 ILE A C 1
ATOM 655 O O . ILE A 1 83 ? -3.127 -6.049 10.538 1.00 88.62 83 ILE A O 1
ATOM 659 N N . SER A 1 84 ? -4.469 -5.119 12.083 1.00 87.00 84 SER A N 1
ATOM 660 C CA . SER A 1 84 ? -4.426 -6.239 13.037 1.00 87.00 84 SER A CA 1
ATOM 661 C C . SER A 1 84 ? -4.841 -7.568 12.400 1.00 87.00 84 SER A C 1
ATOM 663 O O . SER A 1 84 ? -4.140 -8.566 12.567 1.00 87.00 84 SER A O 1
ATOM 665 N N . SER A 1 85 ? -5.897 -7.564 11.581 1.00 87.69 85 SER A N 1
ATOM 666 C CA . SER A 1 85 ? -6.397 -8.738 10.846 1.00 87.69 85 SER A CA 1
ATOM 667 C C . SER A 1 85 ? -5.396 -9.327 9.844 1.00 87.69 85 SER A C 1
ATOM 669 O O . SER A 1 85 ? -5.568 -10.452 9.383 1.00 87.69 85 SER A O 1
ATOM 671 N N . PHE A 1 86 ? -4.328 -8.594 9.517 1.00 90.25 86 PHE A N 1
ATOM 672 C CA . PHE A 1 86 ? -3.299 -9.006 8.568 1.00 90.25 86 PHE A CA 1
ATOM 673 C C . PHE A 1 86 ? -1.916 -9.121 9.215 1.00 90.25 86 PHE A C 1
ATOM 675 O O . PHE A 1 86 ? -0.914 -8.729 8.620 1.00 90.25 86 PHE A O 1
ATOM 682 N N . ASN A 1 87 ? -1.840 -9.667 10.432 1.00 89.50 87 ASN A N 1
ATOM 683 C CA . ASN A 1 87 ? -0.584 -9.824 11.177 1.00 89.50 87 ASN A CA 1
ATOM 684 C C . ASN A 1 87 ? 0.163 -8.494 11.371 1.00 89.50 87 ASN A C 1
ATOM 686 O O . ASN A 1 87 ? 1.389 -8.455 11.299 1.00 89.50 87 ASN A O 1
ATOM 690 N N . HIS A 1 88 ? -0.577 -7.405 11.601 1.00 89.06 88 HIS A N 1
ATOM 691 C CA . HIS A 1 88 ? -0.023 -6.061 11.790 1.00 89.06 88 HIS A CA 1
ATOM 692 C C . HIS A 1 88 ? 0.779 -5.540 10.585 1.00 89.06 88 HIS A C 1
ATOM 694 O O . HIS A 1 88 ? 1.656 -4.691 10.739 1.00 89.06 88 HIS A O 1
ATOM 700 N N . LYS A 1 89 ? 0.471 -6.018 9.374 1.00 89.62 89 LYS A N 1
ATOM 701 C CA . LYS A 1 89 ? 1.050 -5.489 8.135 1.00 89.62 89 LYS A CA 1
ATOM 702 C C . LYS A 1 89 ? 0.344 -4.212 7.693 1.00 89.62 89 LYS A C 1
ATOM 704 O O . LYS A 1 89 ? -0.853 -4.039 7.930 1.00 89.62 89 LYS A O 1
ATOM 709 N N . THR A 1 90 ? 1.080 -3.324 7.035 1.00 90.94 90 THR A N 1
ATOM 710 C CA . THR A 1 90 ? 0.516 -2.117 6.414 1.00 90.94 90 THR A CA 1
ATOM 711 C C . THR A 1 90 ? -0.091 -2.438 5.047 1.00 90.94 90 THR A C 1
ATOM 713 O O . THR A 1 90 ? 0.218 -3.469 4.442 1.00 90.94 90 THR A O 1
ATOM 716 N N . ALA A 1 91 ? -0.936 -1.547 4.519 1.00 88.50 91 ALA A N 1
ATOM 717 C CA . ALA A 1 91 ? -1.539 -1.742 3.198 1.00 88.50 91 ALA A CA 1
ATOM 718 C C . ALA A 1 91 ? -0.476 -1.847 2.086 1.00 88.50 91 ALA A C 1
ATOM 720 O O . ALA A 1 91 ? -0.592 -2.697 1.207 1.00 88.50 91 ALA A O 1
ATOM 721 N N . LEU A 1 92 ? 0.601 -1.055 2.171 1.00 86.19 92 LEU A N 1
ATOM 722 C CA . LEU A 1 92 ? 1.758 -1.160 1.272 1.00 86.19 92 LEU A CA 1
ATOM 723 C C . LEU A 1 92 ? 2.354 -2.574 1.244 1.00 86.19 92 LEU A C 1
ATOM 725 O O . LEU A 1 92 ? 2.565 -3.137 0.172 1.00 86.19 92 LEU A O 1
ATOM 729 N N . GLN A 1 93 ? 2.606 -3.158 2.416 1.00 87.75 93 GLN A N 1
ATOM 730 C CA . GLN A 1 93 ? 3.191 -4.498 2.519 1.00 87.75 93 GLN A CA 1
ATOM 731 C C . GLN A 1 93 ? 2.264 -5.565 1.934 1.00 87.75 93 GLN A C 1
ATOM 733 O O . GLN A 1 93 ? 2.717 -6.469 1.240 1.00 87.75 93 GLN A O 1
ATOM 738 N N . LEU A 1 94 ? 0.959 -5.434 2.162 1.00 89.62 94 LEU A N 1
ATOM 739 C CA . LEU A 1 94 ? -0.024 -6.376 1.635 1.00 89.62 94 LEU A CA 1
ATOM 740 C C . LEU A 1 94 ? -0.155 -6.298 0.109 1.00 89.62 94 LEU A C 1
ATOM 742 O O . LEU A 1 94 ? -0.276 -7.336 -0.537 1.00 89.62 94 LEU A O 1
ATOM 746 N N . ILE A 1 95 ? -0.048 -5.106 -0.485 1.00 89.00 95 ILE A N 1
ATOM 747 C CA . ILE A 1 95 ? -0.005 -4.958 -1.949 1.00 89.00 95 ILE A CA 1
ATOM 748 C C . ILE A 1 95 ? 1.272 -5.586 -2.519 1.00 89.00 95 ILE A C 1
ATOM 750 O O . ILE A 1 95 ? 1.212 -6.259 -3.546 1.00 89.00 95 ILE A O 1
ATOM 754 N N . ALA A 1 96 ? 2.420 -5.427 -1.849 1.00 84.75 96 ALA A N 1
ATOM 755 C CA . ALA A 1 96 ? 3.669 -6.081 -2.257 1.00 84.75 96 ALA A CA 1
ATOM 756 C C . ALA A 1 96 ? 3.550 -7.614 -2.285 1.00 84.75 96 ALA A C 1
ATOM 758 O O . ALA A 1 96 ? 4.164 -8.278 -3.118 1.00 84.75 96 ALA A O 1
ATOM 759 N N . GLU A 1 97 ? 2.746 -8.168 -1.378 1.00 88.12 97 GLU A N 1
ATOM 760 C CA . GLU A 1 97 ? 2.445 -9.598 -1.278 1.00 88.12 97 GLU A CA 1
ATOM 761 C C . GLU A 1 97 ? 1.354 -10.062 -2.257 1.00 88.12 97 GLU A C 1
ATOM 763 O O . GLU A 1 97 ? 1.009 -11.241 -2.269 1.00 88.12 97 GLU A O 1
ATOM 768 N N . GLY A 1 98 ? 0.801 -9.161 -3.078 1.00 88.12 98 GLY A N 1
ATOM 769 C CA . GLY A 1 98 ? -0.280 -9.470 -4.017 1.00 88.12 98 GLY A CA 1
ATOM 770 C C . GLY A 1 98 ? -1.641 -9.674 -3.349 1.00 88.12 98 GLY A C 1
ATOM 771 O O . GLY A 1 98 ? -2.548 -10.227 -3.962 1.00 88.12 98 GLY A O 1
ATOM 772 N N . ARG A 1 99 ? -1.807 -9.230 -2.098 1.00 90.88 99 ARG A N 1
ATOM 773 C CA . ARG A 1 99 ? -3.031 -9.399 -1.300 1.00 90.88 99 ARG A CA 1
ATOM 774 C C . ARG A 1 99 ? -3.975 -8.201 -1.399 1.00 90.88 99 ARG A C 1
ATOM 776 O O . ARG A 1 99 ? -4.655 -7.864 -0.436 1.00 90.88 99 ARG A O 1
ATOM 783 N N . THR A 1 100 ? -4.005 -7.522 -2.543 1.00 91.25 100 THR A N 1
ATOM 784 C CA . THR A 1 100 ? -4.822 -6.315 -2.722 1.00 91.25 100 THR A CA 1
ATOM 785 C C . THR A 1 100 ? -6.308 -6.587 -2.517 1.00 91.25 100 THR A C 1
ATOM 787 O O . THR A 1 100 ? -6.980 -5.817 -1.831 1.00 91.25 100 THR A O 1
ATOM 790 N N . ASP A 1 101 ? -6.816 -7.685 -3.084 1.00 91.31 101 ASP A N 1
ATOM 791 C CA . ASP A 1 101 ? -8.233 -8.047 -2.993 1.00 91.31 101 ASP A CA 1
ATOM 792 C C . ASP A 1 101 ? -8.673 -8.262 -1.537 1.00 91.31 101 ASP A C 1
ATOM 794 O O . ASP A 1 101 ? -9.744 -7.795 -1.154 1.00 91.31 101 ASP A O 1
ATOM 798 N N . ASP A 1 102 ? -7.815 -8.854 -0.698 1.00 91.38 102 ASP A N 1
ATOM 799 C CA . ASP A 1 102 ? -8.087 -9.041 0.732 1.00 91.38 102 ASP A CA 1
ATOM 800 C C . ASP A 1 102 ? -8.278 -7.699 1.457 1.00 91.38 102 ASP A C 1
ATOM 802 O O . ASP A 1 102 ? -9.162 -7.559 2.303 1.00 91.38 102 ASP A O 1
ATOM 806 N N . ILE A 1 103 ? -7.454 -6.694 1.134 1.00 91.19 103 ILE A N 1
ATOM 807 C CA . ILE A 1 103 ? -7.538 -5.359 1.745 1.00 91.19 103 ILE A CA 1
ATOM 808 C C . ILE A 1 103 ? -8.823 -4.661 1.306 1.00 91.19 103 ILE A C 1
ATOM 810 O O . ILE A 1 103 ? -9.490 -4.030 2.124 1.00 91.19 103 ILE A O 1
ATOM 814 N N . VAL A 1 104 ? -9.159 -4.751 0.017 1.00 89.88 104 VAL A N 1
ATOM 815 C CA . VAL A 1 104 ? -10.377 -4.143 -0.530 1.00 89.88 104 VAL A CA 1
ATOM 816 C C . VAL A 1 104 ? -11.603 -4.763 0.136 1.00 89.88 104 VAL A C 1
ATOM 818 O O . VAL A 1 104 ? -12.420 -4.023 0.676 1.00 89.88 104 VAL A O 1
ATOM 821 N N . ALA A 1 105 ? -11.673 -6.093 0.217 1.00 89.94 105 ALA A N 1
ATOM 822 C CA . ALA A 1 105 ? -12.754 -6.795 0.903 1.00 89.94 105 ALA A CA 1
ATOM 823 C C . ALA A 1 105 ? -12.836 -6.428 2.397 1.00 89.94 105 ALA A C 1
ATOM 825 O O . ALA A 1 105 ? -13.923 -6.223 2.934 1.00 89.94 105 ALA A O 1
ATOM 826 N N . TYR A 1 106 ? -11.692 -6.279 3.074 1.00 89.56 106 TYR A N 1
ATOM 827 C CA . TYR A 1 106 ? -11.645 -5.805 4.459 1.00 89.56 106 TYR A CA 1
ATOM 828 C C . TYR A 1 106 ? -12.225 -4.389 4.603 1.00 89.56 106 TYR A C 1
ATOM 830 O O . TYR A 1 106 ? -13.083 -4.158 5.457 1.00 89.56 106 TYR A O 1
ATOM 838 N N . LEU A 1 107 ? -11.813 -3.448 3.751 1.00 87.50 107 LEU A N 1
ATOM 839 C CA . LEU A 1 107 ? -12.324 -2.075 3.763 1.00 87.50 107 LEU A CA 1
ATOM 840 C C . LEU A 1 107 ? -13.820 -2.013 3.443 1.00 87.50 107 LEU A C 1
ATOM 842 O O . LEU A 1 107 ? -14.534 -1.212 4.044 1.00 87.50 107 LEU A O 1
ATOM 846 N N . GLU A 1 108 ? -14.294 -2.845 2.520 1.00 86.31 108 GLU A N 1
ATOM 847 C CA . GLU A 1 108 ? -15.716 -2.981 2.204 1.00 86.31 108 GLU A CA 1
ATOM 848 C C . GLU A 1 108 ? -16.500 -3.542 3.395 1.00 86.31 108 GLU A C 1
ATOM 850 O O . GLU A 1 108 ? -17.543 -2.991 3.736 1.00 86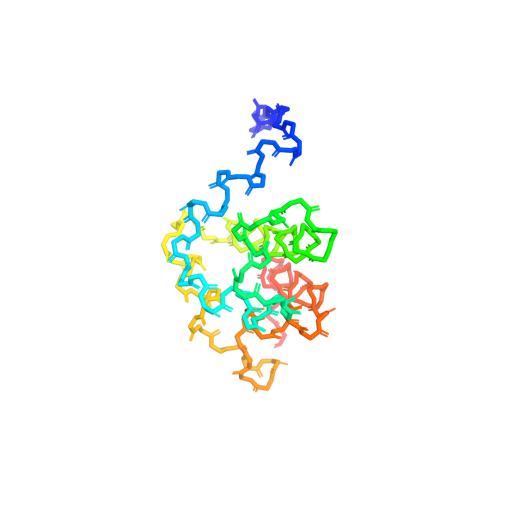.31 108 GLU A O 1
ATOM 855 N N . SER A 1 109 ? -15.971 -4.556 4.091 1.00 85.00 109 SER A N 1
ATOM 856 C CA . SER A 1 109 ? -16.621 -5.151 5.268 1.00 85.00 109 SER A CA 1
ATOM 857 C C . SER A 1 109 ? -16.806 -4.149 6.414 1.00 85.00 109 SER A C 1
ATOM 859 O O . SER A 1 109 ? -17.860 -4.114 7.054 1.00 85.00 109 SER A O 1
ATOM 861 N N . ILE A 1 110 ? -15.819 -3.271 6.628 1.00 82.50 110 ILE A N 1
ATOM 862 C CA . ILE A 1 110 ? -15.906 -2.192 7.620 1.00 82.50 110 ILE A CA 1
ATOM 863 C C . ILE A 1 110 ? -16.962 -1.169 7.195 1.00 82.50 110 ILE A C 1
ATOM 865 O O . ILE A 1 110 ? -17.757 -0.722 8.020 1.00 82.50 110 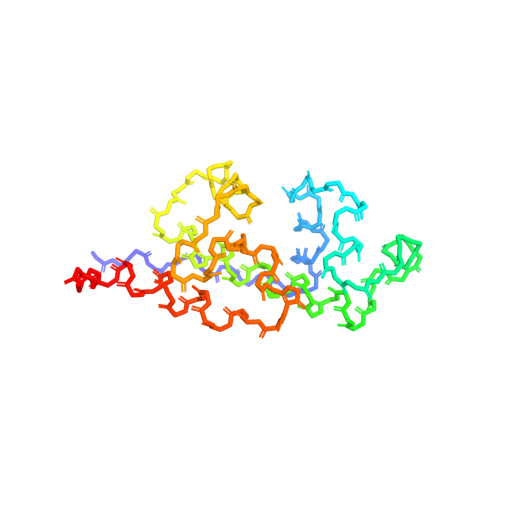ILE A O 1
ATOM 869 N N . GLN A 1 111 ? -16.995 -0.809 5.910 1.00 75.81 111 GLN A N 1
ATOM 870 C CA . GLN A 1 111 ? -17.960 0.154 5.373 1.00 75.81 111 GLN A CA 1
ATOM 871 C C . GLN A 1 111 ? -19.396 -0.369 5.396 1.00 75.81 111 GLN A C 1
ATOM 873 O O . GLN A 1 111 ? -20.318 0.401 5.657 1.00 75.81 111 GLN A O 1
ATOM 878 N N . SER A 1 112 ? -19.597 -1.668 5.174 1.00 74.38 112 SER A N 1
ATOM 879 C CA . SER A 1 112 ? -20.910 -2.308 5.266 1.00 74.38 112 SER A CA 1
ATOM 880 C C . SER A 1 112 ? -21.371 -2.543 6.709 1.00 74.38 112 SER A C 1
ATOM 882 O O . SER A 1 112 ? -22.437 -3.117 6.916 1.00 74.38 112 SER A O 1
ATOM 884 N N . GLY A 1 113 ? -20.592 -2.115 7.709 1.00 59.38 113 GLY A N 1
ATOM 885 C CA . GLY A 1 113 ? -20.945 -2.250 9.117 1.00 59.38 113 GLY A CA 1
ATOM 886 C C . GLY A 1 113 ? -20.797 -3.670 9.656 1.00 59.38 113 GLY A C 1
ATOM 887 O O . GLY A 1 113 ? -21.543 -4.039 10.562 1.00 59.38 113 GLY A O 1
ATOM 888 N N . TYR A 1 114 ? -19.857 -4.472 9.138 1.00 46.88 114 TYR A N 1
ATOM 889 C CA . TYR A 1 114 ? -19.521 -5.743 9.777 1.00 46.88 114 TYR A CA 1
ATOM 890 C C . TYR A 1 114 ? -18.787 -5.472 11.098 1.00 46.88 114 TYR A C 1
ATOM 892 O O . TYR A 1 114 ? -17.562 -5.403 11.178 1.00 46.88 114 TYR A O 1
ATOM 900 N N . VAL A 1 115 ? -19.593 -5.274 12.137 1.00 40.31 115 VAL A N 1
ATOM 901 C CA . VAL A 1 115 ? -19.243 -5.468 13.539 1.00 40.31 115 VAL A CA 1
ATOM 902 C C . VAL A 1 115 ? -19.398 -6.969 13.781 1.00 40.31 115 VAL A C 1
ATOM 904 O O . VAL A 1 115 ? -20.486 -7.435 14.111 1.00 40.31 115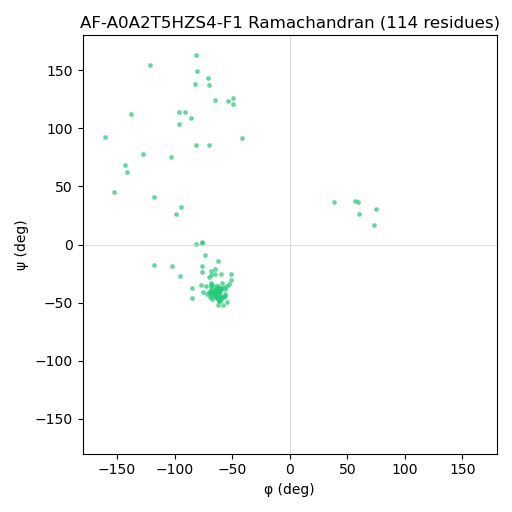 VAL A O 1
ATOM 907 N N . GLY A 1 116 ? -18.351 -7.732 13.476 1.00 37.06 116 GLY A N 1
ATOM 908 C CA . GLY A 1 116 ? -18.254 -9.149 13.833 1.00 37.06 116 GLY A CA 1
ATOM 909 C C . GLY A 1 116 ? -17.470 -9.320 15.113 1.00 37.06 116 GLY A C 1
ATOM 910 O O . GLY A 1 116 ? -16.334 -8.796 15.143 1.00 37.06 116 GLY A O 1
#

Solvent-accessible surface area (backbone atoms only — not comparable to full-atom values): 6940 Å² total; per-residue (Å²): 142,83,94,80,84,81,84,72,89,70,59,73,74,64,50,57,61,56,46,62,63,71,61,74,60,58,63,65,58,52,16,62,46,55,72,46,58,59,63,43,62,76,76,43,59,82,36,68,64,53,48,49,45,54,50,50,53,48,53,44,51,53,54,46,41,77,81,37,86,50,64,70,57,47,52,47,41,39,66,69,42,53,36,70,96,56,82,52,39,24,54,52,57,35,47,53,71,69,42,45,67,60,53,42,52,50,49,49,40,56,72,74,61,64,84,123

Secondary structure (DSSP, 8-state):
-----------HHHHHHHHHHHT---HHHHHHHHTS-HHHHHH-TT-HHHHHHHHHHHHHHHHHHTT---HHHHHHHHHH--BGGGTTB-HHHHHHTT-HHHHHHHHHHHHTT---

Foldseek 3Di:
DPPDDPPPDDPLVVCLVVLVVVLPDDLVLLCVLLVHDSVCCVPPVVPPSSSVLSVLLVLLLVLQCVVPVDSVVSSCQQPPAFDVVVVRDHVSNCSSVVNSVVSSVVSVCVVVPPPD

Organism: NCBI:txid1231

Radius of gyration: 15.05 Å; Cα contacts (8 Å, |Δi|>4): 90; chains: 1; bounding box: 48×23×33 Å

Mean predicted aligned error: 10.63 Å